Protein AF-A0AB39YGW2-F1 (afdb_monomer_lite)

InterPro domains:
  IPR000182 GNAT domain [PF13302] (9-74)
  IPR016181 Acyl-CoA N-acyltransferase [SSF55729] (12-74)

Radius of gyration: 14.03 Å; chains: 1; bounding box: 29×25×40 Å

Organism: NCBI:txid3238629

Structure (mmCIF, N/CA/C/O backbone):
data_AF-A0AB39YGW2-F1
#
_entry.id   AF-A0AB39YGW2-F1
#
loop_
_atom_site.group_PDB
_atom_site.id
_atom_site.type_symbol
_atom_site.label_atom_id
_atom_site.label_alt_id
_atom_site.label_comp_id
_atom_site.label_asym_id
_atom_site.label_entity_id
_atom_site.label_seq_id
_atom_site.pdbx_PDB_ins_code
_atom_site.Cartn_x
_atom_site.Cartn_y
_atom_site.Cartn_z
_atom_site.occupancy
_atom_site.B_iso_or_equiv
_atom_site.auth_seq_id
_atom_site.auth_comp_id
_atom_site.auth_asym_id
_atom_site.auth_atom_id
_atom_site.pdbx_PDB_model_num
ATOM 1 N N . MET A 1 1 ? -15.809 -5.546 -18.951 1.00 44.62 1 MET A N 1
ATOM 2 C CA . MET A 1 1 ? -14.481 -6.133 -18.665 1.00 44.62 1 MET A CA 1
ATOM 3 C C . MET A 1 1 ? -13.830 -5.317 -17.551 1.00 44.62 1 MET A C 1
ATOM 5 O O . MET A 1 1 ? -13.712 -4.107 -17.706 1.00 44.62 1 MET A O 1
ATOM 9 N N . CYS A 1 2 ? -13.514 -5.922 -16.402 1.00 45.53 2 CYS A N 1
ATOM 10 C CA . CYS A 1 2 ? -13.011 -5.201 -15.224 1.00 45.53 2 CYS A CA 1
ATOM 11 C C . CYS A 1 2 ? -11.571 -4.709 -15.441 1.00 45.53 2 CYS A C 1
ATOM 13 O O . CYS A 1 2 ? -10.628 -5.498 -15.436 1.00 45.53 2 CYS A O 1
ATOM 15 N N . SER A 1 3 ? -11.394 -3.396 -15.586 1.00 60.25 3 SER A N 1
ATOM 16 C CA . SER A 1 3 ? -10.103 -2.727 -15.823 1.00 60.25 3 SER A CA 1
ATOM 17 C C . SER A 1 3 ? -9.046 -2.974 -14.734 1.00 60.25 3 SER A C 1
ATOM 19 O O . SER A 1 3 ? -7.851 -2.860 -15.002 1.00 60.25 3 SER A O 1
ATOM 21 N N . ALA A 1 4 ? -9.468 -3.359 -13.525 1.00 54.72 4 ALA A N 1
ATOM 22 C CA . ALA A 1 4 ? -8.578 -3.712 -12.421 1.00 54.72 4 ALA A CA 1
ATOM 23 C C . ALA A 1 4 ? -7.755 -4.988 -12.691 1.00 54.72 4 ALA A C 1
ATOM 25 O O . ALA A 1 4 ? -6.561 -5.012 -12.402 1.00 54.72 4 ALA A O 1
ATOM 26 N N . LEU A 1 5 ? -8.362 -6.018 -13.298 1.00 57.16 5 LEU A N 1
ATOM 27 C CA . LEU A 1 5 ? -7.675 -7.273 -13.642 1.00 57.16 5 LEU A CA 1
ATOM 28 C C . LEU A 1 5 ? -6.695 -7.079 -14.804 1.00 57.16 5 LEU A C 1
ATOM 30 O O . LEU A 1 5 ? -5.587 -7.604 -14.767 1.00 57.16 5 LEU A O 1
ATOM 34 N N . ALA A 1 6 ? -7.066 -6.266 -15.798 1.00 57.00 6 ALA A N 1
ATOM 35 C CA . ALA A 1 6 ? -6.204 -5.968 -16.941 1.00 57.00 6 ALA A CA 1
ATOM 36 C C . ALA A 1 6 ? -4.892 -5.278 -16.517 1.00 57.00 6 ALA A C 1
ATOM 38 O O . ALA A 1 6 ? -3.823 -5.664 -16.975 1.00 57.00 6 ALA A O 1
ATOM 39 N N . ARG A 1 7 ? -4.948 -4.329 -15.569 1.00 52.66 7 ARG A N 1
ATOM 40 C CA . ARG A 1 7 ? -3.738 -3.690 -15.013 1.00 52.66 7 ARG A CA 1
ATOM 41 C C . ARG A 1 7 ? -2.872 -4.619 -14.172 1.00 52.66 7 ARG A C 1
ATOM 43 O O . ARG A 1 7 ? -1.665 -4.408 -14.089 1.00 52.66 7 ARG A O 1
ATOM 50 N N . ALA A 1 8 ? -3.472 -5.612 -13.519 1.00 56.69 8 ALA A N 1
ATOM 51 C CA . ALA A 1 8 ? -2.719 -6.572 -12.720 1.00 56.69 8 ALA A CA 1
ATOM 52 C C . ALA A 1 8 ? -1.859 -7.502 -13.593 1.00 56.69 8 ALA A C 1
ATOM 54 O O . ALA A 1 8 ? -0.825 -7.959 -13.114 1.00 56.69 8 ALA A O 1
ATOM 55 N N . ALA A 1 9 ? -2.276 -7.739 -14.843 1.00 55.94 9 ALA A N 1
ATOM 56 C CA . ALA A 1 9 ? -1.599 -8.599 -15.812 1.00 55.94 9 ALA A CA 1
ATOM 57 C C . ALA A 1 9 ? -0.582 -7.864 -16.712 1.00 55.94 9 ALA A C 1
ATOM 59 O O . ALA A 1 9 ? 0.131 -8.513 -17.476 1.00 55.94 9 ALA A O 1
ATOM 60 N N . GLU A 1 10 ? -0.489 -6.530 -16.645 1.00 57.66 10 GLU A N 1
ATOM 61 C CA . GLU A 1 10 ? 0.507 -5.776 -17.417 1.00 57.66 10 GLU A CA 1
ATOM 62 C C . GLU A 1 10 ? 1.928 -6.178 -17.004 1.00 57.66 10 GLU A C 1
ATOM 64 O O . GLU A 1 10 ? 2.246 -6.274 -15.819 1.00 57.66 10 GLU A O 1
ATOM 69 N N . THR A 1 11 ? 2.797 -6.409 -17.990 1.00 51.81 11 THR A N 1
ATOM 70 C CA . THR A 1 11 ? 4.221 -6.693 -17.778 1.00 51.81 11 THR A CA 1
ATOM 71 C C . THR A 1 11 ? 5.041 -5.575 -18.428 1.00 51.81 11 THR A C 1
ATOM 73 O O . THR A 1 11 ? 5.073 -5.491 -19.655 1.00 51.81 11 THR A O 1
ATOM 76 N N . PRO A 1 12 ? 5.698 -4.694 -17.651 1.00 62.84 12 PRO A N 1
ATOM 77 C CA . PRO A 1 12 ? 5.793 -4.683 -16.188 1.00 62.84 12 PRO A CA 1
ATOM 78 C C . PRO A 1 12 ? 4.520 -4.163 -15.496 1.00 62.84 12 PRO A C 1
ATOM 80 O O . PRO A 1 12 ? 3.864 -3.248 -15.993 1.00 62.84 12 PRO A O 1
ATOM 83 N N . ARG A 1 13 ? 4.214 -4.707 -14.307 1.00 70.62 13 ARG A N 1
ATOM 84 C CA . ARG A 1 13 ? 3.023 -4.341 -13.521 1.00 70.62 13 ARG A CA 1
ATOM 85 C C . ARG A 1 13 ? 3.038 -2.847 -13.209 1.00 70.62 13 ARG A C 1
ATOM 87 O O . ARG A 1 13 ? 4.003 -2.325 -12.649 1.00 70.62 13 ARG A O 1
ATOM 94 N N . ALA A 1 14 ? 1.969 -2.148 -13.581 1.00 75.00 14 ALA A N 1
ATOM 95 C CA . ALA A 1 14 ? 1.903 -0.692 -13.459 1.00 75.00 14 ALA A CA 1
ATOM 96 C C . ALA A 1 14 ? 1.332 -0.211 -12.113 1.00 75.00 14 ALA A C 1
ATOM 98 O O . ALA A 1 14 ? 1.467 0.969 -11.765 1.00 75.00 14 ALA A O 1
ATOM 99 N N . GLN A 1 15 ? 0.668 -1.088 -11.354 1.00 81.50 15 GLN A N 1
ATOM 100 C CA . GLN A 1 15 ? -0.015 -0.728 -10.115 1.00 81.50 15 GLN A CA 1
ATOM 101 C C . GLN A 1 15 ? -0.111 -1.911 -9.142 1.00 81.50 15 GLN A C 1
ATOM 103 O O . GLN A 1 15 ? -0.416 -3.031 -9.541 1.00 81.50 15 GLN A O 1
ATOM 108 N N . TRP A 1 16 ? 0.064 -1.610 -7.858 1.00 86.31 16 TRP A N 1
ATOM 109 C CA . TRP A 1 16 ? -0.187 -2.490 -6.719 1.00 86.31 16 TRP A CA 1
ATOM 110 C C . TRP A 1 16 ? -1.167 -1.812 -5.764 1.00 86.31 16 TRP A C 1
ATOM 112 O O . TRP A 1 16 ? -1.250 -0.579 -5.710 1.00 86.31 16 TRP A O 1
ATOM 122 N N . SER A 1 17 ? -1.956 -2.592 -5.035 1.00 86.19 17 SER A N 1
ATOM 123 C CA . SER A 1 17 ? -2.937 -2.069 -4.082 1.00 86.19 17 SER A CA 1
ATOM 124 C C . SER A 1 17 ? -3.084 -3.032 -2.914 1.00 86.19 17 SER A C 1
ATOM 126 O O . SER A 1 17 ? -3.263 -4.226 -3.128 1.00 86.19 17 SER A O 1
ATOM 128 N N . TRP A 1 18 ? -3.013 -2.496 -1.701 1.00 89.88 18 TRP A N 1
ATOM 129 C CA . TRP A 1 18 ? -3.096 -3.234 -0.448 1.00 89.88 18 TRP A CA 1
ATOM 130 C C . TRP A 1 18 ? -4.162 -2.621 0.452 1.00 89.88 18 TRP A C 1
ATOM 132 O O . TRP A 1 18 ? -4.266 -1.395 0.553 1.00 89.88 18 TRP A O 1
ATOM 142 N N . GLY A 1 19 ? -4.919 -3.470 1.138 1.00 89.75 19 GLY A N 1
ATOM 143 C CA . GLY A 1 19 ? -5.718 -3.075 2.289 1.00 89.75 19 GLY A CA 1
ATOM 144 C C . GLY A 1 19 ? -4.817 -2.824 3.496 1.00 89.75 19 GLY A C 1
ATOM 145 O O . GLY A 1 19 ? -3.863 -3.567 3.725 1.00 89.75 19 GLY A O 1
ATOM 146 N N . ILE A 1 20 ? -5.118 -1.776 4.259 1.00 87.88 20 ILE A N 1
ATOM 147 C CA . ILE A 1 20 ? -4.486 -1.489 5.548 1.00 87.88 20 ILE A CA 1
ATOM 148 C C . ILE A 1 20 ? -5.379 -2.100 6.627 1.00 87.88 20 ILE A C 1
ATOM 150 O O . ILE A 1 20 ? -6.526 -1.673 6.778 1.00 87.88 20 ILE A O 1
ATOM 154 N N . LEU A 1 21 ? -4.855 -3.085 7.355 1.00 88.19 21 LEU A N 1
ATOM 155 C CA . LEU A 1 21 ? -5.521 -3.693 8.502 1.00 88.19 21 LEU A CA 1
ATOM 156 C C . LEU A 1 21 ? -4.955 -3.151 9.817 1.00 88.19 21 LEU A C 1
ATOM 158 O O . LEU A 1 21 ? -3.736 -3.031 9.964 1.00 88.19 21 LEU A O 1
ATOM 162 N N . ALA A 1 22 ? -5.831 -2.897 10.785 1.00 85.38 22 ALA A N 1
ATOM 163 C CA . ALA A 1 22 ? -5.484 -2.696 12.187 1.00 85.38 22 ALA A CA 1
ATOM 164 C C . ALA A 1 22 ? -6.379 -3.596 13.042 1.00 85.38 22 ALA A C 1
ATOM 166 O O . ALA A 1 22 ? -7.594 -3.548 12.893 1.00 85.38 22 ALA A O 1
ATOM 167 N N . ALA A 1 23 ? -5.783 -4.427 13.904 1.00 84.88 23 ALA A N 1
ATOM 168 C CA . ALA A 1 23 ? -6.513 -5.425 14.699 1.00 84.88 23 ALA A CA 1
ATOM 169 C C . ALA A 1 23 ? -7.501 -6.268 13.855 1.00 84.88 23 ALA A C 1
ATOM 171 O O . ALA A 1 23 ? -8.658 -6.432 14.223 1.00 84.88 23 ALA A O 1
ATOM 172 N N . ASP A 1 24 ? -7.040 -6.742 12.691 1.00 80.31 24 ASP A N 1
ATOM 173 C CA . ASP A 1 24 ? -7.818 -7.504 11.696 1.00 80.31 24 ASP A CA 1
ATOM 174 C C . ASP A 1 24 ? -9.007 -6.764 11.052 1.00 80.31 24 ASP A C 1
ATOM 176 O O . ASP A 1 24 ? -9.722 -7.326 10.222 1.00 80.31 24 ASP A O 1
ATOM 180 N N . GLU A 1 25 ? -9.176 -5.472 11.334 1.00 85.81 25 GLU A N 1
ATOM 181 C CA . GLU A 1 25 ? -10.171 -4.616 10.696 1.00 85.81 25 GLU A CA 1
ATOM 182 C C . GLU A 1 25 ? -9.562 -3.824 9.533 1.00 85.81 25 GLU A C 1
ATOM 184 O O . GLU A 1 25 ? -8.490 -3.229 9.653 1.00 85.81 25 GLU A O 1
ATOM 189 N N . MET A 1 26 ? -10.261 -3.769 8.394 1.00 88.50 26 MET A N 1
ATOM 190 C CA . MET A 1 26 ? -9.850 -2.940 7.261 1.00 88.50 26 MET A CA 1
ATOM 191 C C . MET A 1 26 ? -10.150 -1.465 7.519 1.00 88.50 26 MET A C 1
ATOM 193 O O . MET A 1 26 ? -11.294 -1.019 7.450 1.00 88.50 26 MET A O 1
ATOM 197 N N . ILE A 1 27 ? -9.086 -0.699 7.744 1.00 89.62 27 ILE A N 1
ATOM 198 C CA . ILE A 1 27 ? -9.149 0.728 8.077 1.00 89.62 27 ILE A CA 1
ATOM 199 C C . ILE A 1 27 ? -8.795 1.635 6.896 1.00 89.62 27 ILE A C 1
ATOM 201 O O . ILE A 1 27 ? -8.940 2.855 6.977 1.00 89.62 27 ILE A O 1
ATOM 205 N N . GLY A 1 28 ? -8.318 1.076 5.783 1.00 89.00 28 GLY A N 1
ATOM 206 C CA . GLY A 1 28 ? -7.946 1.874 4.622 1.00 89.00 28 GLY A CA 1
ATOM 207 C C . GLY A 1 28 ? -7.381 1.081 3.454 1.00 89.00 28 GLY A C 1
ATOM 208 O O . GLY A 1 28 ? -7.312 -0.146 3.469 1.00 89.00 28 GLY A O 1
ATOM 209 N N . LEU A 1 29 ? -6.942 1.819 2.440 1.00 89.88 29 LEU A N 1
ATOM 210 C CA . LEU A 1 29 ? -6.290 1.295 1.246 1.00 89.88 29 LEU A CA 1
ATOM 211 C C . LEU A 1 29 ? -5.042 2.126 0.955 1.00 89.88 29 LEU A C 1
ATOM 213 O O . LEU A 1 29 ? -5.071 3.355 1.038 1.00 89.88 29 LEU A O 1
ATOM 217 N N . ILE A 1 30 ? -3.968 1.461 0.544 1.00 89.81 30 ILE A N 1
ATOM 218 C CA . ILE A 1 30 ? -2.779 2.086 -0.026 1.00 89.81 30 ILE A CA 1
ATOM 219 C C . ILE A 1 30 ? -2.476 1.476 -1.391 1.00 89.81 30 ILE A C 1
ATOM 221 O O . ILE A 1 30 ? -2.565 0.270 -1.594 1.00 89.81 30 ILE A O 1
ATOM 225 N N . ALA A 1 31 ? -2.118 2.315 -2.351 1.00 87.75 31 ALA A N 1
ATOM 226 C CA . ALA A 1 31 ? -1.767 1.911 -3.697 1.00 87.75 31 ALA A CA 1
ATOM 227 C C . ALA A 1 31 ? -0.424 2.515 -4.101 1.00 87.75 31 ALA A C 1
ATOM 229 O O . ALA A 1 31 ? -0.168 3.700 -3.879 1.00 87.75 31 ALA A O 1
ATOM 230 N N . LEU A 1 32 ? 0.405 1.697 -4.744 1.00 85.75 32 LEU A N 1
ATOM 231 C CA . LEU A 1 32 ? 1.610 2.127 -5.439 1.00 85.75 32 LEU A CA 1
ATOM 232 C C . LEU A 1 32 ? 1.327 2.081 -6.932 1.00 85.75 32 LEU A C 1
ATOM 234 O O . LEU A 1 32 ? 0.978 1.039 -7.478 1.00 85.75 32 LEU A O 1
ATOM 238 N N . ARG A 1 33 ? 1.505 3.207 -7.610 1.00 84.44 33 ARG A N 1
ATOM 239 C CA . ARG A 1 33 ? 1.396 3.296 -9.061 1.00 84.44 33 ARG A CA 1
ATOM 240 C C . ARG A 1 33 ? 2.739 3.672 -9.652 1.00 84.44 33 ARG A C 1
ATOM 242 O O . ARG A 1 33 ? 3.266 4.743 -9.362 1.00 84.44 33 ARG A O 1
ATOM 249 N N . ARG A 1 34 ? 3.259 2.839 -10.542 1.00 81.25 34 ARG A N 1
ATOM 250 C CA . ARG A 1 34 ? 4.445 3.161 -11.329 1.00 81.25 34 ARG A CA 1
ATOM 251 C C . ARG A 1 34 ? 4.086 4.231 -12.366 1.00 81.25 34 ARG A C 1
ATOM 253 O O . ARG A 1 34 ? 3.076 4.122 -13.062 1.00 81.25 34 ARG A O 1
ATOM 260 N N . ARG A 1 35 ? 4.872 5.309 -12.431 1.00 77.50 35 ARG A N 1
ATOM 261 C CA . ARG A 1 35 ? 4.686 6.410 -13.401 1.00 77.50 35 ARG A CA 1
ATOM 262 C C . ARG A 1 35 ? 5.789 6.439 -14.447 1.00 77.50 35 ARG A C 1
ATOM 264 O O . ARG A 1 35 ? 5.517 6.794 -15.586 1.00 77.50 35 ARG A O 1
ATOM 271 N N . SER A 1 36 ? 6.998 6.045 -14.070 1.00 73.94 36 SER A N 1
ATOM 272 C CA . SER A 1 36 ? 8.126 5.816 -14.971 1.00 73.94 36 SER A CA 1
ATOM 273 C C . SER A 1 36 ? 8.914 4.589 -14.491 1.00 73.94 36 SER A C 1
ATOM 275 O O . SER A 1 36 ? 8.590 4.043 -13.435 1.00 73.94 36 SER A O 1
ATOM 277 N N . PRO A 1 37 ? 9.931 4.118 -15.232 1.00 70.88 37 PRO A N 1
ATOM 278 C CA . PRO A 1 37 ? 10.794 3.027 -14.781 1.00 70.88 37 PRO A CA 1
ATOM 279 C C . PRO A 1 37 ? 11.506 3.288 -13.451 1.00 70.88 37 PRO A C 1
ATOM 281 O O . PRO A 1 37 ? 11.795 2.337 -12.747 1.00 70.88 37 PRO A O 1
ATOM 284 N N . VAL A 1 38 ? 11.724 4.557 -13.100 1.00 74.56 38 VAL A N 1
ATOM 285 C CA . VAL A 1 38 ? 12.491 4.972 -11.914 1.00 74.56 38 VAL A CA 1
ATOM 286 C C . VAL A 1 38 ? 11.631 5.656 -10.846 1.00 74.56 38 VAL A C 1
ATOM 288 O O . VAL A 1 38 ? 12.085 5.868 -9.72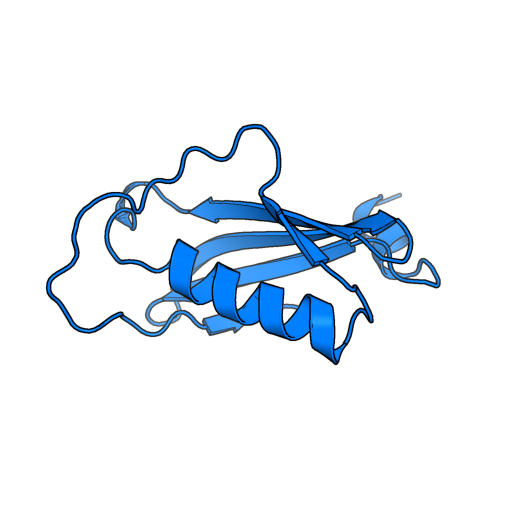8 1.00 74.56 38 VAL A O 1
ATOM 291 N N . MET A 1 39 ? 10.381 6.024 -11.165 1.00 77.06 39 MET A N 1
ATOM 292 C CA . MET A 1 39 ? 9.509 6.790 -10.268 1.00 77.06 39 MET A CA 1
ATOM 293 C C . MET A 1 39 ? 8.134 6.148 -10.076 1.00 77.06 39 MET A C 1
ATOM 295 O O . MET A 1 39 ? 7.387 5.890 -11.030 1.00 77.06 39 MET A O 1
ATOM 299 N N . GLY A 1 40 ? 7.759 6.000 -8.806 1.00 83.56 40 GLY A N 1
ATOM 300 C CA . GLY A 1 40 ? 6.425 5.608 -8.358 1.00 83.56 40 GLY A CA 1
ATOM 301 C C . GLY A 1 40 ? 5.643 6.745 -7.702 1.00 83.56 40 GLY A C 1
ATOM 302 O O . GLY A 1 40 ? 6.186 7.765 -7.272 1.00 83.56 40 GLY A O 1
ATOM 303 N N . THR A 1 4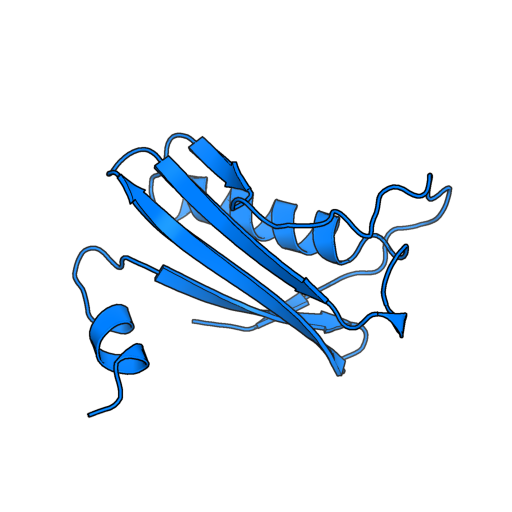1 ? 4.329 6.568 -7.618 1.00 84.50 41 THR A N 1
ATOM 304 C CA . THR A 1 41 ? 3.430 7.397 -6.821 1.00 84.50 41 THR A CA 1
ATOM 305 C C . THR A 1 41 ? 2.695 6.535 -5.807 1.00 84.50 41 THR A C 1
ATOM 307 O O . THR A 1 41 ? 2.068 5.554 -6.196 1.00 84.50 41 THR A O 1
ATOM 310 N N . ILE A 1 42 ? 2.732 6.920 -4.532 1.00 86.75 42 ILE A N 1
ATOM 311 C CA . ILE A 1 42 ? 1.935 6.288 -3.474 1.00 86.75 42 ILE A CA 1
ATOM 312 C C . ILE A 1 42 ? 0.691 7.125 -3.197 1.00 86.75 42 ILE A C 1
ATOM 314 O O . ILE A 1 42 ? 0.762 8.347 -3.044 1.00 86.75 42 ILE A O 1
ATOM 318 N N . SER A 1 43 ? -0.447 6.455 -3.092 1.00 85.38 43 SER A N 1
ATOM 319 C CA . SER A 1 43 ? -1.721 7.039 -2.690 1.00 85.38 43 SER A CA 1
ATOM 320 C C . SER A 1 43 ? -2.318 6.207 -1.566 1.00 85.38 43 SER A C 1
ATOM 322 O O . SER A 1 43 ? -2.291 4.988 -1.653 1.00 85.38 43 SER A O 1
ATOM 324 N N . TYR A 1 44 ? -2.861 6.839 -0.529 1.00 86.25 44 TYR A N 1
ATOM 325 C CA . TYR A 1 44 ? -3.575 6.144 0.537 1.00 86.25 44 TYR A CA 1
ATOM 326 C C . TYR A 1 44 ? -4.846 6.892 0.927 1.00 86.25 44 TYR A C 1
ATOM 328 O O . TYR A 1 44 ? -4.927 8.115 0.790 1.00 86.25 44 TYR A O 1
ATOM 336 N N . ILE A 1 45 ? -5.812 6.137 1.431 1.00 86.69 45 ILE A N 1
ATOM 337 C CA . ILE A 1 45 ? -7.023 6.622 2.082 1.00 86.69 45 ILE A CA 1
ATOM 338 C C . ILE A 1 45 ? -7.225 5.798 3.351 1.00 86.69 45 ILE A C 1
ATOM 340 O O . ILE A 1 45 ? -7.107 4.575 3.319 1.00 86.69 45 ILE A O 1
ATOM 344 N N . LEU A 1 46 ? -7.474 6.475 4.467 1.00 84.94 46 LEU A N 1
ATOM 345 C CA . LEU A 1 46 ? -7.792 5.850 5.747 1.00 84.94 46 LEU A CA 1
ATOM 346 C C . LEU A 1 46 ? -9.128 6.386 6.236 1.00 84.94 46 LEU A C 1
ATOM 348 O O . LEU A 1 46 ? -9.453 7.553 5.995 1.00 84.94 46 LEU A O 1
ATOM 352 N N . ARG A 1 47 ? -9.863 5.537 6.947 1.00 81.94 47 ARG A N 1
ATOM 353 C CA . ARG A 1 47 ? -11.089 5.896 7.648 1.00 81.94 47 ARG A CA 1
ATOM 354 C C . ARG A 1 47 ? -10.789 6.983 8.682 1.00 81.94 47 ARG A C 1
ATOM 356 O O . ARG A 1 47 ? -9.755 6.934 9.348 1.00 81.94 47 ARG A O 1
ATOM 363 N N . GLU A 1 48 ? -11.648 7.995 8.748 1.00 80.56 48 GLU A N 1
ATOM 364 C CA . GLU A 1 48 ? -11.412 9.228 9.516 1.00 80.56 48 GLU A CA 1
ATOM 365 C C . GLU A 1 48 ? -11.226 8.982 11.018 1.00 80.56 48 GLU A C 1
ATOM 367 O O . GLU A 1 48 ? -10.362 9.589 11.645 1.00 80.56 48 GLU A O 1
ATOM 372 N N . ASP A 1 49 ? -11.956 8.017 11.5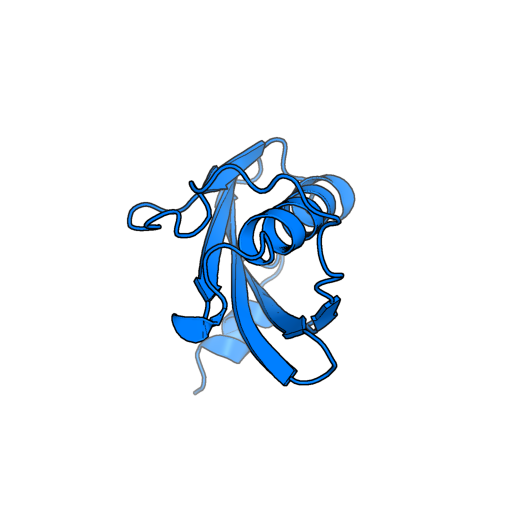70 1.00 81.25 49 ASP A N 1
ATOM 373 C CA . ASP A 1 49 ? -11.853 7.565 12.963 1.00 81.25 49 ASP A CA 1
ATOM 374 C C . ASP A 1 49 ? -10.479 6.976 13.332 1.00 81.25 49 ASP A C 1
ATOM 376 O O . ASP A 1 49 ? -10.126 6.906 14.506 1.00 81.25 49 ASP A O 1
ATOM 380 N N . THR A 1 50 ? -9.680 6.574 12.340 1.00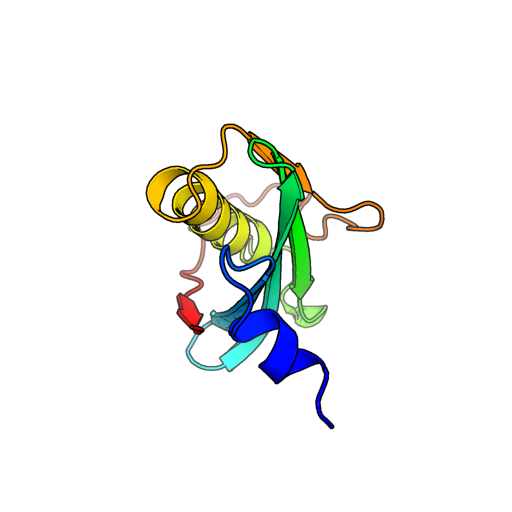 79.62 50 THR A N 1
ATOM 381 C CA . THR A 1 50 ? -8.342 5.997 12.542 1.00 79.62 50 THR A CA 1
ATOM 382 C C . THR A 1 50 ? -7.207 6.997 12.334 1.00 79.62 50 THR A C 1
ATOM 384 O O . THR A 1 50 ? -6.028 6.654 12.492 1.00 79.62 50 THR A O 1
ATOM 387 N N . TRP A 1 51 ? -7.532 8.248 12.003 1.00 83.25 51 TRP A N 1
ATOM 388 C CA . TRP A 1 51 ? -6.543 9.299 11.795 1.00 83.25 51 TRP A CA 1
ATOM 389 C C . TRP A 1 51 ? -5.776 9.619 13.079 1.00 83.25 51 TRP A C 1
ATOM 391 O O . TRP A 1 51 ? -6.242 9.383 14.189 1.00 83.25 51 TRP A O 1
ATOM 401 N N . GLY A 1 52 ? -4.553 10.133 12.933 1.00 79.56 52 GLY A N 1
ATOM 402 C CA . GLY A 1 52 ? -3.725 10.476 14.090 1.00 79.56 52 GLY A CA 1
ATOM 403 C C . GLY A 1 52 ? -3.198 9.271 14.876 1.00 79.56 52 GLY A C 1
ATOM 404 O O . GLY A 1 52 ? -2.662 9.464 15.952 1.00 79.56 52 GLY A O 1
ATOM 405 N N . ASN A 1 53 ? -3.281 8.044 14.354 1.00 79.00 53 ASN A N 1
ATOM 406 C CA . ASN A 1 53 ? -2.674 6.858 14.984 1.00 79.00 53 ASN A CA 1
ATOM 407 C C . ASN A 1 53 ? -1.366 6.412 14.305 1.00 79.00 53 ASN A C 1
ATOM 409 O O . ASN A 1 53 ? -0.740 5.437 14.706 1.00 79.00 53 ASN A O 1
ATOM 413 N N . GLY A 1 54 ? -0.936 7.108 13.247 1.00 83.38 54 GLY A N 1
ATOM 414 C CA . GLY A 1 54 ? 0.298 6.794 12.518 1.00 83.38 54 GLY A CA 1
ATOM 415 C C . GLY A 1 54 ? 0.194 5.593 11.568 1.00 83.38 54 GLY A C 1
ATOM 416 O O . GLY A 1 54 ? 1.204 5.202 10.977 1.00 83.38 54 GLY A O 1
ATOM 417 N N . TYR A 1 55 ? -1.008 5.037 11.376 1.00 83.25 55 TYR A N 1
ATOM 418 C CA . TYR A 1 55 ? -1.264 3.925 10.457 1.00 83.25 55 TYR A CA 1
ATOM 419 C C . TYR A 1 55 ? -0.875 4.249 9.009 1.00 83.25 55 TYR A C 1
ATOM 421 O O . TYR A 1 55 ? -0.249 3.416 8.352 1.00 83.25 55 TYR A O 1
ATOM 429 N N . ALA A 1 56 ? -1.164 5.461 8.513 1.00 80.25 56 ALA A N 1
ATOM 430 C CA . ALA A 1 56 ? -0.823 5.825 7.136 1.00 80.25 56 ALA A CA 1
ATOM 431 C C . ALA A 1 56 ? 0.696 5.912 6.942 1.00 80.25 56 ALA A C 1
ATOM 433 O O . ALA A 1 56 ? 1.226 5.483 5.919 1.00 80.25 56 ALA A O 1
ATOM 434 N N . THR A 1 57 ? 1.410 6.422 7.945 1.00 82.50 57 THR A N 1
ATOM 435 C CA . THR A 1 57 ? 2.876 6.496 7.946 1.00 82.50 57 THR A CA 1
ATOM 436 C C . THR A 1 57 ? 3.525 5.108 8.006 1.00 82.50 57 THR A C 1
ATOM 438 O O . THR A 1 57 ? 4.482 4.851 7.271 1.00 82.50 57 THR A O 1
ATOM 441 N N . ASN A 1 58 ? 2.994 4.196 8.826 1.00 85.56 58 ASN A N 1
ATOM 442 C CA . ASN A 1 58 ? 3.455 2.806 8.879 1.00 85.56 58 ASN A CA 1
ATOM 443 C C . ASN A 1 58 ? 3.244 2.103 7.521 1.00 85.56 58 ASN A C 1
ATOM 445 O O . ASN A 1 58 ? 4.204 1.630 6.910 1.00 85.56 58 ASN A O 1
ATOM 449 N N . ALA A 1 59 ? 2.022 2.162 6.981 1.00 85.12 59 ALA A N 1
ATOM 450 C CA . ALA A 1 59 ? 1.685 1.605 5.671 1.00 85.12 59 ALA A CA 1
ATOM 451 C C . ALA A 1 59 ? 2.553 2.191 4.543 1.00 85.12 59 ALA A C 1
ATOM 453 O O . ALA A 1 59 ? 3.087 1.454 3.715 1.00 85.12 59 ALA A O 1
ATOM 454 N N . ALA A 1 60 ? 2.757 3.512 4.525 1.00 84.25 60 ALA A N 1
ATOM 455 C CA . ALA A 1 60 ? 3.605 4.164 3.533 1.00 84.25 60 ALA A CA 1
ATOM 456 C C . ALA A 1 60 ? 5.061 3.686 3.607 1.00 84.25 60 ALA A C 1
ATOM 458 O O . ALA A 1 60 ? 5.682 3.506 2.565 1.00 84.25 60 ALA A O 1
ATOM 459 N N . THR A 1 61 ? 5.597 3.442 4.804 1.00 85.62 61 THR A N 1
ATOM 460 C CA . THR A 1 61 ? 6.977 2.960 4.980 1.00 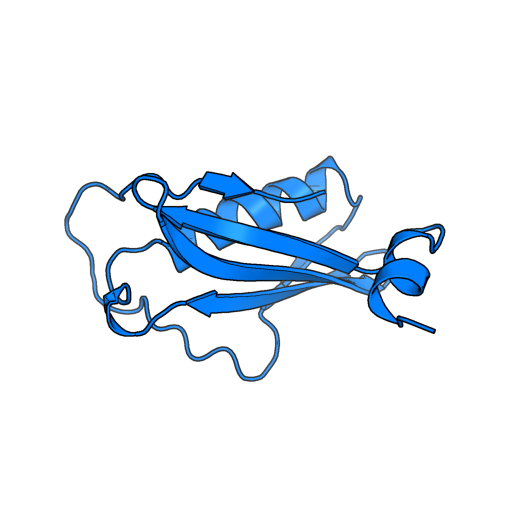85.62 61 THR A CA 1
ATOM 461 C C . THR A 1 61 ? 7.151 1.564 4.380 1.00 85.62 61 THR A C 1
ATOM 463 O O . THR A 1 61 ? 8.099 1.330 3.631 1.00 85.62 61 THR A O 1
ATOM 466 N N . GLN A 1 62 ? 6.197 0.664 4.630 1.00 86.56 62 GLN A N 1
ATOM 467 C CA . GLN A 1 62 ? 6.195 -0.686 4.061 1.00 86.56 62 GLN A CA 1
ATOM 468 C C . GLN A 1 62 ? 6.060 -0.664 2.527 1.00 86.56 62 GLN A C 1
ATOM 470 O O . GLN A 1 62 ? 6.805 -1.350 1.828 1.00 86.56 62 GLN A O 1
ATOM 475 N N . VAL A 1 63 ? 5.173 0.175 1.978 1.00 84.75 63 VAL A N 1
ATOM 476 C CA . VAL A 1 63 ? 5.001 0.298 0.518 1.00 84.75 63 VAL A CA 1
ATOM 477 C C . VAL A 1 63 ? 6.205 0.958 -0.157 1.00 84.75 63 VAL A C 1
ATOM 479 O O . VAL A 1 63 ? 6.565 0.578 -1.269 1.00 84.75 63 VAL A O 1
ATOM 482 N N . VAL A 1 64 ? 6.861 1.923 0.494 1.00 83.94 64 VAL A N 1
ATOM 483 C CA . VAL A 1 64 ? 8.119 2.492 -0.007 1.00 83.94 64 VAL A CA 1
ATOM 484 C C . VAL A 1 64 ? 9.200 1.414 -0.048 1.00 83.94 64 VAL A C 1
ATOM 486 O O . VAL A 1 64 ? 9.850 1.271 -1.079 1.00 83.94 64 VAL A O 1
ATOM 489 N N . ALA A 1 65 ? 9.352 0.611 1.009 1.00 84.38 65 ALA A N 1
ATOM 490 C CA . ALA A 1 65 ? 10.295 -0.505 1.004 1.00 84.38 65 ALA A CA 1
ATOM 491 C C . ALA A 1 65 ? 10.008 -1.477 -0.155 1.00 84.38 65 ALA A C 1
ATOM 493 O O . ALA A 1 65 ? 10.920 -1.800 -0.910 1.00 84.38 65 ALA A O 1
ATOM 494 N N . PHE A 1 66 ? 8.742 -1.849 -0.372 1.00 83.12 66 PHE A N 1
ATOM 495 C CA . PHE A 1 66 ? 8.326 -2.680 -1.509 1.00 83.12 66 PHE A CA 1
ATOM 496 C C . PHE A 1 66 ? 8.661 -2.050 -2.875 1.00 83.12 66 PHE A C 1
ATOM 498 O O . PHE A 1 66 ? 9.108 -2.741 -3.793 1.00 83.12 66 PHE A O 1
ATOM 505 N N . ALA A 1 67 ? 8.465 -0.736 -3.022 1.00 81.44 67 ALA A N 1
ATOM 506 C CA . ALA A 1 67 ? 8.756 -0.014 -4.259 1.00 81.44 67 ALA A CA 1
ATOM 507 C C . ALA A 1 67 ? 10.235 -0.135 -4.667 1.00 81.44 67 ALA A C 1
ATOM 509 O O . ALA A 1 67 ? 10.534 -0.319 -5.847 1.00 81.44 67 ALA A O 1
ATOM 510 N N . PHE A 1 68 ? 11.141 -0.073 -3.690 1.00 76.62 68 PHE A N 1
ATOM 511 C CA . PHE A 1 68 ? 12.579 -0.209 -3.914 1.00 76.62 68 PHE A CA 1
ATOM 512 C C . PHE A 1 68 ? 13.010 -1.670 -4.089 1.00 76.62 68 PHE A C 1
ATOM 514 O O . PHE A 1 68 ? 13.768 -1.975 -5.003 1.00 76.62 68 PHE A O 1
ATOM 521 N N . THR A 1 69 ? 12.522 -2.588 -3.247 1.00 78.12 69 THR A N 1
ATOM 522 C CA . THR A 1 69 ? 13.005 -3.982 -3.235 1.00 78.12 69 THR A CA 1
ATOM 523 C C . THR A 1 69 ? 12.402 -4.848 -4.333 1.00 78.12 69 THR A C 1
ATOM 525 O O . THR A 1 69 ? 13.077 -5.727 -4.856 1.00 78.12 69 THR A O 1
ATOM 528 N N . THR A 1 70 ? 11.131 -4.623 -4.675 1.00 72.81 70 THR A N 1
ATOM 529 C CA . THR A 1 70 ? 10.361 -5.520 -5.553 1.00 72.81 70 THR A CA 1
ATOM 530 C C . THR A 1 70 ? 9.987 -4.851 -6.870 1.00 72.81 70 THR A C 1
ATOM 532 O O . THR A 1 70 ? 10.029 -5.487 -7.920 1.00 72.81 70 THR A O 1
ATOM 535 N N . ALA A 1 71 ? 9.633 -3.562 -6.844 1.00 66.19 71 ALA A N 1
ATOM 536 C CA . ALA A 1 71 ? 9.243 -2.840 -8.058 1.00 66.19 71 ALA A CA 1
ATOM 537 C C . ALA A 1 71 ? 10.427 -2.209 -8.822 1.00 66.19 71 ALA A C 1
ATOM 539 O O . ALA A 1 71 ? 10.221 -1.738 -9.944 1.00 66.19 71 ALA A O 1
ATOM 540 N N . GLY A 1 72 ? 11.635 -2.212 -8.240 1.00 70.69 72 GLY A N 1
ATOM 541 C CA . GLY A 1 72 ? 12.865 -1.709 -8.865 1.00 70.69 72 GLY A CA 1
ATOM 542 C C . GLY A 1 72 ? 12.851 -0.205 -9.150 1.00 70.69 72 GLY A C 1
ATOM 543 O O . GLY A 1 72 ? 13.379 0.224 -10.171 1.00 70.69 72 GLY A O 1
ATOM 544 N 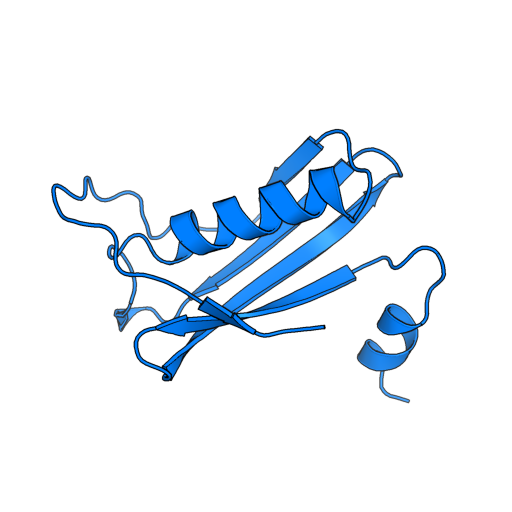N . LEU A 1 73 ? 12.178 0.587 -8.309 1.00 70.94 73 LEU A N 1
ATOM 545 C CA . LEU A 1 73 ? 12.071 2.039 -8.473 1.00 70.94 73 LEU A CA 1
ATOM 546 C C . LEU A 1 73 ? 13.178 2.756 -7.690 1.00 70.94 73 LEU A C 1
ATOM 548 O O . LEU A 1 73 ? 13.396 2.425 -6.533 1.00 70.94 73 LEU A O 1
ATOM 552 N N . ASP A 1 74 ? 13.781 3.800 -8.265 1.00 71.31 74 ASP A N 1
ATOM 553 C CA . ASP A 1 74 ? 14.797 4.641 -7.599 1.00 71.31 74 ASP A CA 1
ATOM 554 C C . ASP A 1 74 ? 14.190 5.748 -6.723 1.00 71.31 74 ASP A C 1
ATOM 556 O O . ASP A 1 74 ? 14.882 6.435 -5.969 1.00 71.31 74 ASP A O 1
ATOM 560 N N . GLY A 1 75 ? 12.873 5.941 -6.786 1.00 67.12 75 GLY A N 1
ATOM 561 C CA . GLY A 1 75 ? 12.188 6.821 -5.855 1.00 67.12 75 GLY A CA 1
ATOM 562 C C . GLY A 1 75 ? 10.670 6.756 -5.928 1.00 67.12 75 GLY A C 1
ATOM 563 O O . GLY A 1 75 ? 10.060 6.270 -6.886 1.00 67.12 75 GLY A O 1
ATOM 564 N N . CYS A 1 76 ? 10.032 7.314 -4.901 1.00 67.81 76 CYS A N 1
ATOM 565 C CA . CYS A 1 76 ? 8.582 7.367 -4.819 1.00 67.81 76 CYS A CA 1
ATOM 566 C C . CYS A 1 76 ? 8.083 8.679 -4.205 1.00 67.81 76 CYS A C 1
ATOM 568 O O . CYS A 1 76 ? 8.625 9.168 -3.215 1.00 67.81 76 CYS A O 1
ATOM 570 N N . ARG A 1 77 ? 7.018 9.247 -4.784 1.00 69.44 77 ARG A N 1
ATOM 571 C CA . ARG A 1 77 ? 6.383 10.489 -4.317 1.00 69.44 77 ARG A CA 1
ATOM 572 C C . ARG A 1 77 ? 4.936 10.231 -3.876 1.00 69.44 77 ARG A C 1
ATOM 574 O O . ARG A 1 77 ? 4.253 9.427 -4.502 1.00 69.44 77 ARG A O 1
ATOM 581 N N . PRO A 1 78 ? 4.403 10.914 -2.852 1.00 61.97 78 PRO A N 1
ATOM 582 C CA . PRO A 1 78 ? 2.964 10.896 -2.598 1.00 61.97 78 PRO A CA 1
ATOM 583 C C . PRO A 1 78 ? 2.178 11.521 -3.764 1.00 61.97 78 PRO A C 1
ATOM 585 O O . PRO A 1 78 ? 2.617 12.499 -4.377 1.00 61.97 78 PRO A O 1
ATOM 588 N N . GLY A 1 79 ? 1.005 10.965 -4.066 1.00 63.97 79 GLY A N 1
ATOM 589 C CA . GLY A 1 79 ? 0.092 11.495 -5.078 1.00 63.97 79 GLY A CA 1
ATOM 590 C C . GLY A 1 79 ? -0.439 12.884 -4.719 1.00 63.97 79 GLY A C 1
ATOM 591 O O . GLY A 1 79 ? -0.637 13.208 -3.547 1.00 63.97 79 GLY A O 1
ATOM 592 N N . ARG A 1 80 ? -0.681 13.725 -5.734 1.00 50.44 80 ARG A N 1
ATOM 593 C CA . ARG A 1 80 ? -1.337 15.028 -5.535 1.00 50.44 80 ARG A CA 1
ATOM 594 C C . ARG A 1 80 ? -2.756 14.808 -4.994 1.00 50.44 80 ARG A C 1
ATOM 596 O O . ARG A 1 80 ? -3.500 14.025 -5.571 1.00 50.44 80 ARG A O 1
ATOM 603 N N . GLY A 1 81 ? -3.103 15.497 -3.904 1.00 52.12 81 GLY A N 1
ATOM 604 C CA . GLY A 1 81 ? -4.406 15.387 -3.232 1.00 52.12 81 GLY A CA 1
ATOM 605 C C . GLY A 1 81 ? -4.405 14.569 -1.935 1.00 52.12 81 GLY A C 1
ATOM 606 O O . GLY A 1 81 ? -5.422 14.544 -1.248 1.00 52.12 81 GLY A O 1
ATOM 607 N N . LEU A 1 82 ? -3.279 13.950 -1.550 1.00 54.25 82 LEU A N 1
ATOM 608 C CA . LEU A 1 82 ? -3.150 13.318 -0.234 1.00 54.25 82 LEU A CA 1
ATOM 609 C C . LEU A 1 82 ? -3.095 14.387 0.866 1.00 54.25 82 LEU A C 1
ATOM 611 O O . LEU A 1 82 ? -2.049 14.992 1.120 1.00 54.25 82 LEU A O 1
ATOM 615 N N . ARG A 1 83 ? -4.223 14.610 1.540 1.00 53.19 83 ARG A N 1
ATOM 616 C CA . ARG A 1 83 ? -4.245 15.289 2.837 1.00 53.19 83 ARG A CA 1
ATOM 617 C C . ARG A 1 83 ? -3.567 14.334 3.819 1.00 53.19 83 ARG A C 1
ATOM 619 O O . ARG A 1 83 ? -4.064 13.231 3.998 1.00 53.19 83 ARG A O 1
ATOM 626 N N . ARG A 1 84 ? -2.410 14.702 4.385 1.00 53.44 84 ARG A N 1
ATOM 627 C CA . ARG A 1 84 ? -1.748 13.889 5.420 1.00 53.44 84 ARG A CA 1
ATOM 628 C C . ARG A 1 84 ? -2.573 13.997 6.706 1.00 53.44 84 ARG A C 1
ATOM 630 O O . ARG A 1 84 ? -2.493 15.053 7.335 1.00 53.44 84 ARG A O 1
ATOM 637 N N . PRO A 1 85 ? -3.328 12.964 7.108 1.00 55.03 85 PRO A N 1
ATOM 638 C CA . PRO A 1 85 ? -4.132 13.028 8.323 1.00 55.03 85 PRO A CA 1
ATOM 639 C C . PRO A 1 85 ? -3.265 12.867 9.584 1.00 55.03 85 PRO A C 1
ATOM 641 O O . PRO A 1 85 ? -3.678 13.202 10.685 1.00 55.03 85 PRO A O 1
ATOM 644 N N . ASP A 1 86 ? -2.023 12.407 9.409 1.00 56.38 86 ASP A N 1
ATOM 645 C CA . ASP A 1 86 ? -1.128 11.960 10.479 1.00 56.38 86 ASP A CA 1
ATOM 646 C C . ASP A 1 86 ? -0.253 13.072 11.082 1.00 56.38 86 ASP A C 1
ATOM 648 O O . ASP A 1 86 ? 0.700 12.781 11.801 1.00 56.38 86 ASP A O 1
ATOM 652 N N . ARG A 1 87 ? -0.494 14.356 10.785 1.00 49.16 87 ARG A N 1
ATOM 653 C CA . ARG A 1 87 ? 0.390 15.446 11.249 1.00 49.16 87 ARG A CA 1
ATOM 654 C C . ARG A 1 87 ? 0.091 15.905 12.686 1.00 49.16 87 ARG A C 1
ATOM 656 O O . ARG A 1 87 ? 0.198 17.092 12.977 1.00 49.16 87 ARG A O 1
ATOM 663 N N . CYS A 1 88 ? -0.251 14.968 13.569 1.00 38.34 88 CYS A N 1
ATOM 664 C CA . CYS A 1 88 ? -0.297 15.175 15.016 1.00 38.34 88 CYS A CA 1
ATOM 665 C C . CYS A 1 88 ? 0.973 14.550 15.629 1.00 38.34 88 CYS A C 1
ATOM 667 O O . CYS A 1 88 ? 1.324 13.435 15.241 1.00 38.34 88 CYS A O 1
ATOM 669 N N . PRO A 1 89 ? 1.716 15.231 16.520 1.00 43.97 89 PRO A N 1
ATOM 670 C CA . PRO A 1 89 ? 2.915 14.661 17.128 1.00 43.97 89 PRO A CA 1
ATOM 671 C C . PRO A 1 89 ? 2.511 13.529 18.083 1.00 43.97 89 PRO A C 1
ATOM 673 O O . PRO A 1 89 ? 2.041 13.771 19.190 1.00 43.97 89 PRO A O 1
ATOM 676 N N . LEU A 1 90 ? 2.650 12.279 17.637 1.00 50.19 90 LEU A N 1
ATOM 677 C CA . LEU A 1 90 ? 2.300 11.102 18.434 1.00 50.19 90 LEU A CA 1
ATOM 678 C C . LEU A 1 90 ? 3.473 10.706 19.334 1.00 50.19 90 LEU A C 1
ATOM 680 O O . LEU A 1 90 ? 4.429 10.081 18.878 1.00 50.19 90 LEU A O 1
ATOM 684 N N . ASN A 1 91 ? 3.375 11.048 20.619 1.00 41.28 91 ASN A N 1
ATOM 685 C CA . ASN A 1 91 ? 4.249 10.570 21.698 1.00 41.28 91 ASN A CA 1
ATOM 686 C C . ASN A 1 91 ? 3.799 9.183 22.214 1.00 41.28 91 ASN A C 1
ATOM 688 O O . ASN A 1 91 ? 3.625 8.985 23.413 1.00 41.28 91 ASN A O 1
ATOM 692 N N . GLY A 1 92 ? 3.569 8.218 21.318 1.00 50.44 92 GLY A N 1
ATOM 693 C CA . GLY A 1 92 ? 3.104 6.875 21.689 1.00 50.44 92 GLY A CA 1
ATOM 694 C C . GLY A 1 92 ? 3.646 5.767 20.779 1.00 50.44 92 GLY A C 1
ATOM 695 O O . GLY A 1 92 ? 4.089 6.052 19.661 1.00 50.44 92 GLY A O 1
ATOM 696 N N . PRO A 1 93 ? 3.644 4.499 21.239 1.00 51.81 93 PRO A N 1
ATOM 697 C CA . PRO A 1 93 ? 4.057 3.362 20.424 1.00 51.81 93 PRO A CA 1
ATOM 698 C C . PRO A 1 93 ? 3.142 3.235 19.203 1.00 51.81 93 PRO A C 1
ATOM 700 O O . PRO A 1 93 ? 1.918 3.236 19.318 1.00 51.81 93 PRO A O 1
ATOM 703 N N . ARG A 1 94 ? 3.751 3.161 18.014 1.00 57.50 94 ARG A N 1
ATOM 704 C CA . ARG A 1 94 ? 3.019 3.069 16.746 1.00 57.50 94 ARG A CA 1
ATOM 705 C C . ARG A 1 94 ? 2.295 1.720 16.680 1.00 57.50 94 ARG A C 1
ATOM 707 O O . ARG A 1 94 ? 2.975 0.696 16.761 1.00 57.50 94 ARG A O 1
ATOM 714 N N . PRO A 1 95 ? 0.968 1.690 16.501 1.00 60.78 95 PRO A N 1
ATOM 715 C CA . PRO A 1 95 ? 0.252 0.437 16.347 1.00 60.78 95 PRO A CA 1
ATOM 716 C C . PRO A 1 95 ? 0.671 -0.274 15.042 1.00 60.78 95 PRO A C 1
ATOM 718 O O . PRO A 1 95 ? 0.974 0.386 14.034 1.00 60.78 95 PRO A O 1
ATOM 721 N N . PRO A 1 96 ? 0.739 -1.618 15.041 1.00 65.25 96 PRO A N 1
ATOM 722 C CA . PRO A 1 96 ? 1.092 -2.375 13.850 1.00 65.25 96 PRO A CA 1
ATOM 723 C C . PRO A 1 96 ? -0.052 -2.297 12.831 1.00 65.25 96 PRO A C 1
ATOM 725 O O . PRO A 1 96 ? -1.155 -2.771 13.090 1.00 65.25 96 PRO A O 1
ATOM 728 N N . ALA A 1 97 ? 0.216 -1.698 11.669 1.00 68.94 97 ALA A N 1
ATOM 729 C CA . ALA A 1 97 ? -0.629 -1.856 10.489 1.00 68.94 97 ALA A CA 1
ATOM 730 C C . ALA A 1 97 ? -0.082 -3.003 9.642 1.00 68.94 97 ALA A C 1
ATOM 732 O O . ALA A 1 97 ? 1.109 -3.014 9.312 1.00 68.94 97 ALA A O 1
ATOM 733 N N . VAL A 1 98 ? -0.954 -3.930 9.260 1.00 76.31 98 VAL A N 1
ATOM 734 C CA . VAL A 1 98 ? -0.615 -5.028 8.352 1.00 76.31 98 VAL A CA 1
ATOM 735 C C . VAL A 1 98 ? -1.166 -4.704 6.970 1.00 76.31 98 VAL A C 1
ATOM 737 O O . VAL A 1 98 ? -2.322 -4.304 6.827 1.00 76.31 98 VAL A O 1
ATOM 740 N N . LEU A 1 99 ? -0.333 -4.854 5.943 1.00 78.00 99 LEU A N 1
ATOM 741 C CA . LEU A 1 99 ? -0.761 -4.733 4.554 1.00 78.00 99 LEU A CA 1
ATOM 742 C C . LEU A 1 99 ? -1.256 -6.085 4.045 1.00 78.00 99 LEU A C 1
ATOM 744 O O . LEU A 1 99 ? -0.550 -7.084 4.154 1.00 78.00 99 LEU A O 1
ATOM 748 N N . THR A 1 100 ? -2.441 -6.110 3.442 1.00 78.75 100 THR A N 1
ATOM 749 C CA . THR A 1 100 ? -2.972 -7.302 2.767 1.00 78.75 100 THR A CA 1
ATOM 750 C C . THR A 1 100 ? -3.184 -7.011 1.293 1.00 78.75 100 THR A C 1
ATOM 752 O O . THR A 1 100 ? -3.853 -6.046 0.928 1.00 78.75 100 THR A O 1
ATOM 755 N N . GLY A 1 101 ? -2.572 -7.800 0.414 1.00 65.50 101 GLY A N 1
ATOM 756 C CA . GLY A 1 101 ? -2.691 -7.578 -1.022 1.00 65.50 101 GLY A CA 1
ATOM 757 C C . GLY A 1 101 ? -1.679 -8.357 -1.868 1.00 65.50 101 GLY A C 1
ATOM 758 O O . GLY A 1 101 ? -0.809 -9.023 -1.307 1.00 65.50 101 GLY A O 1
ATOM 759 N N . PRO A 1 102 ? -1.829 -8.287 -3.204 1.00 55.22 102 PRO A N 1
ATOM 760 C CA . PRO A 1 102 ? -1.159 -9.141 -4.185 1.00 55.22 102 PRO A CA 1
ATOM 761 C C . PRO A 1 102 ? 0.131 -8.572 -4.787 1.00 55.22 102 PRO A C 1
ATOM 763 O O . PRO A 1 102 ? 0.246 -7.334 -4.956 1.00 55.22 102 PRO A O 1
#

Sequence (102 aa):
MCSALARAAETPRAQWSWGILAADEMIGLIALRRRSPVMGTISYILREDTWGNGYATNAATQVVAFAFTTAGLDGCRPGRGLRRPDRCPLNGPRPPAVLTGP

pLDDT: mean 72.44, std 14.17, range [38.34, 89.88]

Foldseek 3Di:
DDPVVVQCPDVVRQKWKWFKDFPNDGFWMKMWGHPDLAEIEIEIDGHLVCFQLCSVVLVVVVVQVCCVPPSVHNDYYYDPPDPRSNPDPDPDDRGDIDIGTD

Secondary structure (DSSP, 8-state):
--HHHHHHS-SS--EEEEEEEETTEEEEEEEEEE-SSSEEEEEEEE-GGGTTSSHHHHHHHHHHHHHHHTS--SEEEEPTT---TT-S---SPPPPPEEE--